Protein AF-A0A4P5SXJ9-F1 (afdb_monomer_lite)

Foldseek 3Di:
DDPPDPPPPPPLLNQLLVQFQFDDPVLSVLSSVQCVLCVVPPPDPLCVSLVDPVSSVVVVVSVVDPRDDPCRNCRSVVVSVVVVVVVPVPPPPDDDPDDDPPDDVPVVVPVPPPPVVVVVVPD

pLDDT: mean 70.34, std 20.08, range [30.3, 91.19]

Radius of gyration: 22.53 Å; chains: 1; bounding box: 38×52×60 Å

Structure (mmCIF, N/CA/C/O backbone):
data_AF-A0A4P5SXJ9-F1
#
_entry.id   AF-A0A4P5SXJ9-F1
#
loop_
_atom_site.group_PDB
_atom_site.id
_atom_site.type_symbol
_atom_site.label_atom_id
_atom_site.label_alt_id
_atom_site.label_comp_id
_atom_site.label_asym_id
_atom_site.label_entity_id
_atom_site.label_seq_id
_atom_site.pdbx_PDB_ins_code
_atom_site.Cartn_x
_atom_site.Cartn_y
_atom_site.Cartn_z
_atom_site.occupancy
_atom_site.B_iso_or_equiv
_atom_site.auth_seq_id
_atom_site.auth_comp_id
_atom_site.auth_asym_id
_atom_site.auth_atom_id
_atom_site.pdbx_PDB_model_num
ATOM 1 N N . MET A 1 1 ? -12.663 -37.602 -1.399 1.00 39.75 1 MET A N 1
ATOM 2 C CA . MET A 1 1 ? -12.510 -37.126 -0.008 1.00 39.75 1 MET A CA 1
ATOM 3 C C . MET A 1 1 ? -11.277 -36.228 0.058 1.00 39.75 1 MET A C 1
ATOM 5 O O . MET A 1 1 ? -10.184 -36.738 0.222 1.00 39.75 1 MET A O 1
ATOM 9 N N . HIS A 1 2 ? -11.435 -34.928 -0.202 1.00 30.30 2 HIS A N 1
ATOM 10 C CA . HIS A 1 2 ? -10.452 -33.868 0.070 1.00 30.30 2 HIS A CA 1
ATOM 11 C C . HIS A 1 2 ? -11.282 -32.647 0.471 1.00 30.30 2 HIS A C 1
ATOM 13 O O . HIS A 1 2 ? -11.779 -31.905 -0.369 1.00 30.30 2 HIS A O 1
ATOM 19 N N . THR A 1 3 ? -11.550 -32.521 1.765 1.00 39.94 3 THR A N 1
ATOM 20 C CA . THR A 1 3 ? -12.229 -31.367 2.352 1.00 39.94 3 THR A CA 1
ATOM 21 C C . THR A 1 3 ? -11.221 -30.227 2.456 1.00 39.94 3 THR A C 1
ATOM 23 O O . THR A 1 3 ? -10.642 -29.993 3.518 1.00 39.94 3 THR A O 1
ATOM 26 N N . GLN A 1 4 ? -10.965 -29.533 1.344 1.00 33.81 4 GLN A N 1
ATOM 27 C CA . GLN A 1 4 ? -10.370 -28.204 1.419 1.00 33.81 4 GLN A CA 1
ATOM 28 C C . GLN A 1 4 ? -11.475 -27.269 1.909 1.00 33.81 4 GLN A C 1
ATOM 30 O O . GLN A 1 4 ? -12.372 -26.894 1.167 1.00 33.81 4 GLN A O 1
ATOM 35 N N . SER A 1 5 ? -11.425 -26.991 3.207 1.00 35.41 5 SER A N 1
ATOM 36 C CA . SER A 1 5 ? -12.196 -25.970 3.900 1.00 35.41 5 SER A CA 1
ATOM 37 C C . SER A 1 5 ? -12.395 -24.725 3.023 1.00 35.41 5 SER A C 1
ATOM 39 O O . SER A 1 5 ? -11.441 -23.988 2.761 1.00 35.41 5 SER A O 1
ATOM 41 N N . GLU A 1 6 ? -13.644 -24.503 2.602 1.00 36.66 6 GLU A N 1
ATOM 42 C CA . GLU A 1 6 ? -14.193 -23.202 2.213 1.00 36.66 6 GLU A CA 1
ATOM 43 C C . GLU A 1 6 ? -13.980 -22.232 3.379 1.00 36.66 6 GLU A C 1
ATOM 45 O O . GLU A 1 6 ? -14.829 -22.047 4.248 1.00 36.66 6 GLU A O 1
ATOM 50 N N . ARG A 1 7 ? -12.787 -21.642 3.454 1.00 41.25 7 ARG A N 1
ATOM 51 C CA . ARG A 1 7 ? -12.576 -20.417 4.215 1.00 41.25 7 ARG A CA 1
ATOM 52 C C . ARG A 1 7 ? -12.828 -19.266 3.267 1.00 41.25 7 ARG A C 1
ATOM 54 O O . ARG A 1 7 ? -11.880 -18.689 2.743 1.00 41.25 7 ARG A O 1
ATOM 61 N N . ASP A 1 8 ? -14.090 -18.875 3.153 1.00 40.12 8 ASP A N 1
ATOM 62 C CA . ASP A 1 8 ? -14.471 -17.500 2.822 1.00 40.12 8 ASP A CA 1
ATOM 63 C C . ASP A 1 8 ? -14.088 -16.559 3.983 1.00 40.12 8 ASP A C 1
ATOM 65 O O . ASP A 1 8 ? -14.885 -15.796 4.523 1.00 40.12 8 ASP A O 1
ATOM 69 N N . HIS A 1 9 ? -12.822 -16.607 4.400 1.00 46.06 9 HIS A N 1
ATOM 70 C CA . HIS A 1 9 ? -12.206 -15.474 5.054 1.00 46.06 9 HIS A CA 1
ATOM 71 C C . HIS A 1 9 ? -11.897 -14.496 3.932 1.00 46.06 9 HIS A C 1
ATOM 73 O O . HIS A 1 9 ? -10.984 -14.737 3.142 1.00 46.06 9 HIS A O 1
ATOM 79 N N . ALA A 1 10 ? -12.632 -13.383 3.874 1.00 57.97 10 ALA A N 1
ATOM 80 C CA . ALA A 1 10 ? -12.107 -12.188 3.228 1.00 57.97 10 ALA A CA 1
ATOM 81 C C . ALA A 1 10 ? -10.649 -12.038 3.694 1.00 57.97 10 ALA A C 1
ATOM 83 O O . ALA A 1 10 ? -10.383 -12.010 4.902 1.00 57.97 10 ALA A O 1
ATOM 84 N N . GLY A 1 11 ? -9.706 -12.093 2.749 1.00 78.38 11 GLY A N 1
ATOM 85 C CA . GLY A 1 11 ? -8.286 -12.158 3.080 1.00 78.38 11 GLY A CA 1
ATOM 86 C C . GLY A 1 11 ? -7.899 -10.939 3.910 1.00 78.38 11 GLY A C 1
ATOM 87 O O . GLY A 1 11 ? -8.567 -9.905 3.865 1.00 78.38 11 GLY A O 1
ATOM 88 N N . TRP A 1 12 ? -6.798 -10.994 4.656 1.00 83.88 12 TRP A N 1
ATOM 89 C CA . TRP A 1 12 ? -6.321 -9.795 5.357 1.00 83.88 12 TRP A CA 1
ATOM 90 C C . TRP A 1 12 ? -6.095 -8.620 4.379 1.00 83.88 12 TRP A C 1
ATOM 92 O O . TRP A 1 12 ? -6.239 -7.464 4.769 1.00 83.88 12 TRP A O 1
ATOM 102 N N . GLN A 1 13 ? -5.836 -8.919 3.098 1.00 86.38 13 GLN A N 1
ATOM 103 C CA . GLN A 1 13 ? -5.758 -7.948 2.008 1.00 86.38 13 GLN A CA 1
ATOM 104 C C . GLN A 1 13 ? -7.099 -7.250 1.734 1.00 86.38 13 GLN A C 1
ATOM 106 O O . GLN A 1 13 ? -7.106 -6.070 1.397 1.00 86.38 13 GLN A O 1
ATOM 111 N N . ASP A 1 14 ? -8.227 -7.951 1.878 1.00 85.94 14 ASP A N 1
ATOM 112 C CA . ASP A 1 14 ? -9.567 -7.372 1.736 1.00 85.94 14 ASP A CA 1
ATOM 113 C C . ASP A 1 14 ? -9.882 -6.418 2.880 1.00 85.94 14 ASP A C 1
ATOM 115 O O . ASP A 1 14 ? -10.377 -5.318 2.646 1.00 85.94 14 ASP A O 1
ATOM 119 N N . ALA A 1 15 ? -9.541 -6.813 4.108 1.00 84.50 15 ALA A N 1
ATOM 120 C CA . ALA A 1 15 ? -9.708 -5.962 5.279 1.00 84.50 15 ALA A CA 1
ATOM 121 C C . ALA A 1 15 ? -8.850 -4.687 5.179 1.00 84.50 15 ALA A C 1
ATOM 123 O O . ALA A 1 15 ? -9.347 -3.588 5.427 1.00 84.50 15 ALA A O 1
ATOM 124 N N . GLU A 1 16 ? -7.586 -4.811 4.757 1.00 86.69 16 GLU A N 1
ATOM 125 C CA . GLU A 1 16 ? -6.691 -3.661 4.571 1.00 86.69 16 GLU A CA 1
ATOM 126 C C . GLU A 1 16 ? -7.129 -2.765 3.403 1.00 86.69 16 GLU A C 1
ATOM 128 O O . GLU A 1 16 ? -7.135 -1.543 3.541 1.00 86.69 16 GLU A O 1
ATOM 133 N N . ALA A 1 17 ? -7.578 -3.341 2.283 1.00 85.94 17 ALA A N 1
ATOM 134 C CA . ALA A 1 17 ? -8.081 -2.568 1.148 1.00 85.94 17 ALA A CA 1
ATOM 135 C C . ALA A 1 17 ? -9.421 -1.866 1.441 1.00 85.94 17 ALA A C 1
ATOM 137 O O . ALA A 1 17 ? -9.662 -0.780 0.913 1.00 85.94 17 ALA A O 1
ATOM 138 N N . ALA A 1 18 ? -10.284 -2.460 2.271 1.00 85.69 18 ALA A N 1
ATOM 139 C CA . ALA A 1 18 ? -11.545 -1.854 2.697 1.00 85.69 18 ALA A CA 1
ATOM 140 C C . ALA A 1 18 ? -11.334 -0.706 3.696 1.00 85.69 18 ALA A C 1
ATOM 142 O O . ALA A 1 18 ? -12.063 0.283 3.653 1.00 85.69 18 ALA A O 1
ATOM 143 N N . ALA A 1 19 ? -10.327 -0.819 4.567 1.00 84.62 19 ALA A N 1
ATOM 144 C CA . ALA A 1 19 ? -9.954 0.221 5.526 1.00 84.62 19 ALA A CA 1
ATOM 145 C C . ALA A 1 19 ? -9.100 1.352 4.910 1.00 84.62 19 ALA A C 1
ATOM 147 O O . ALA A 1 19 ? -8.849 2.372 5.559 1.00 84.62 19 ALA A O 1
ATOM 148 N N . ALA A 1 20 ? -8.641 1.190 3.666 1.00 86.50 20 ALA A N 1
ATOM 149 C CA . ALA A 1 20 ? -7.914 2.221 2.937 1.00 86.50 20 ALA A CA 1
ATOM 150 C C . ALA A 1 20 ? -8.852 3.363 2.507 1.00 86.50 20 ALA A C 1
ATOM 152 O O . ALA A 1 20 ? -9.911 3.141 1.907 1.00 86.50 20 ALA A O 1
ATOM 153 N N . SER A 1 21 ? -8.434 4.603 2.765 1.00 86.12 21 SER A N 1
ATOM 154 C CA . SER A 1 21 ? -9.174 5.807 2.377 1.00 86.12 21 SER A CA 1
ATOM 155 C C . SER A 1 21 ? -8.925 6.128 0.902 1.00 86.12 21 SER A C 1
ATOM 157 O O . SER A 1 21 ? -8.086 6.956 0.548 1.00 86.12 21 SER A O 1
ATOM 159 N N . ILE A 1 22 ? -9.622 5.406 0.019 1.00 86.06 22 ILE A N 1
ATOM 160 C CA . ILE A 1 22 ? -9.499 5.525 -1.438 1.00 86.06 22 ILE A CA 1
ATOM 161 C C . ILE A 1 22 ? -10.885 5.771 -2.055 1.00 86.06 22 ILE A C 1
ATOM 163 O O . ILE A 1 22 ? -11.807 4.990 -1.821 1.00 86.06 22 ILE A O 1
ATOM 167 N N . PRO A 1 23 ? -11.050 6.787 -2.922 1.00 82.50 23 PRO A N 1
ATOM 168 C CA . PRO A 1 23 ? -12.369 7.275 -3.341 1.00 82.50 23 PRO A CA 1
ATOM 169 C C . PRO A 1 23 ? -13.124 6.374 -4.334 1.00 82.50 23 PRO A C 1
ATOM 171 O O . PRO A 1 23 ? -14.248 6.693 -4.714 1.00 82.50 23 PRO A O 1
ATOM 174 N N . ASN A 1 24 ? -12.538 5.276 -4.829 1.00 87.38 24 ASN A N 1
ATOM 175 C CA . ASN A 1 24 ? -13.169 4.450 -5.865 1.00 87.38 24 ASN A CA 1
ATOM 176 C C . ASN A 1 24 ? -12.968 2.944 -5.638 1.00 87.38 24 ASN A C 1
ATOM 178 O O . ASN A 1 24 ? -11.838 2.471 -5.513 1.00 87.38 24 ASN A O 1
ATOM 182 N N . LYS A 1 25 ? -14.058 2.168 -5.738 1.00 87.56 25 LYS A N 1
ATOM 183 C CA . LYS A 1 25 ? -14.063 0.694 -5.642 1.00 87.56 25 LYS A CA 1
ATOM 184 C C . LYS A 1 25 ? -13.106 0.009 -6.626 1.00 87.56 25 LYS A C 1
ATOM 186 O O . LYS A 1 25 ? -12.510 -1.018 -6.312 1.00 87.56 25 LYS A O 1
ATOM 191 N N . ARG A 1 26 ? -12.922 0.566 -7.830 1.00 88.62 26 ARG A N 1
ATOM 192 C CA . ARG A 1 26 ? -11.956 0.046 -8.816 1.00 88.62 26 ARG A CA 1
ATOM 193 C C . ARG A 1 26 ? -10.514 0.194 -8.328 1.00 88.62 26 ARG A C 1
ATOM 195 O O . ARG A 1 26 ? -9.706 -0.694 -8.591 1.00 88.62 26 ARG A O 1
ATOM 202 N N . LEU A 1 27 ? -10.208 1.291 -7.632 1.00 89.25 27 LEU A N 1
ATOM 203 C CA . LEU A 1 27 ? -8.895 1.540 -7.039 1.00 89.25 27 LEU A CA 1
ATOM 204 C C . LEU A 1 27 ? -8.677 0.648 -5.814 1.00 89.25 27 LEU A C 1
ATOM 206 O O . LEU A 1 27 ? -7.627 0.028 -5.725 1.00 89.25 27 LEU A O 1
ATOM 210 N N . GLN A 1 28 ? -9.685 0.471 -4.956 1.00 89.94 28 GLN A N 1
ATOM 211 C CA . GLN A 1 28 ? -9.621 -0.489 -3.843 1.00 89.94 28 GLN A CA 1
ATOM 212 C C . GLN A 1 28 ? -9.366 -1.924 -4.328 1.00 89.94 28 GLN A C 1
ATOM 214 O O . GLN A 1 28 ? -8.484 -2.610 -3.819 1.00 89.94 28 GLN A O 1
ATOM 219 N N . ARG A 1 29 ? -10.056 -2.373 -5.386 1.00 89.94 29 ARG A N 1
ATOM 220 C CA . ARG A 1 29 ? -9.802 -3.697 -5.981 1.00 89.94 29 ARG A CA 1
ATOM 221 C C . ARG A 1 29 ? -8.387 -3.826 -6.544 1.00 89.94 29 ARG A C 1
ATOM 223 O O . ARG A 1 29 ? -7.812 -4.911 -6.508 1.00 89.94 29 ARG A O 1
ATOM 230 N N . ARG A 1 30 ? -7.829 -2.744 -7.094 1.00 90.19 30 ARG A N 1
ATOM 231 C CA . ARG A 1 30 ? -6.437 -2.740 -7.552 1.00 90.19 30 ARG A CA 1
ATOM 232 C C . ARG A 1 30 ? -5.470 -2.793 -6.371 1.00 90.19 30 ARG A C 1
ATOM 234 O O . ARG A 1 30 ? -4.536 -3.580 -6.437 1.00 90.19 30 ARG A O 1
ATOM 241 N N . LEU A 1 31 ? -5.733 -2.046 -5.299 1.00 90.50 31 LEU A N 1
ATOM 242 C CA . LEU A 1 31 ? -4.949 -2.107 -4.067 1.00 90.50 31 LEU A CA 1
ATOM 243 C C . LEU A 1 31 ? -4.917 -3.531 -3.502 1.00 90.50 31 LEU A C 1
ATOM 245 O O . LEU A 1 31 ? -3.835 -4.042 -3.247 1.00 90.50 31 LEU A O 1
ATOM 249 N N . ARG A 1 32 ? -6.068 -4.210 -3.404 1.00 91.19 32 ARG A N 1
ATOM 250 C CA . ARG A 1 32 ? -6.144 -5.617 -2.970 1.00 91.19 32 ARG A CA 1
ATOM 251 C C . ARG A 1 32 ? -5.192 -6.517 -3.769 1.00 91.19 32 ARG A C 1
ATOM 253 O O . ARG A 1 32 ? -4.423 -7.266 -3.179 1.00 91.19 32 ARG A O 1
ATOM 260 N N . ARG A 1 33 ? -5.220 -6.423 -5.105 1.00 89.62 33 ARG A N 1
ATOM 261 C CA . ARG A 1 33 ? -4.342 -7.219 -5.985 1.00 89.62 33 ARG A CA 1
ATOM 262 C C . ARG A 1 33 ? -2.862 -6.894 -5.782 1.00 89.62 33 ARG A C 1
ATOM 264 O O . ARG A 1 33 ? -2.036 -7.795 -5.815 1.00 89.62 33 ARG A O 1
ATOM 271 N N . LEU A 1 34 ? -2.526 -5.624 -5.557 1.00 89.44 34 LEU A N 1
ATOM 272 C CA . LEU A 1 34 ? -1.150 -5.226 -5.257 1.00 89.44 34 LEU A CA 1
ATOM 273 C C . LEU A 1 34 ? -0.694 -5.766 -3.898 1.00 89.44 34 LEU A C 1
ATOM 275 O O . LEU A 1 34 ? 0.418 -6.267 -3.802 1.00 89.44 34 LEU A O 1
ATOM 279 N N . LEU A 1 35 ? -1.546 -5.727 -2.869 1.00 88.94 35 LEU A N 1
ATOM 280 C CA . LEU A 1 35 ? -1.238 -6.308 -1.557 1.00 88.94 35 LEU A CA 1
ATOM 281 C C . LEU A 1 35 ? -0.995 -7.818 -1.655 1.00 88.94 35 LEU A C 1
ATOM 283 O O . LEU A 1 35 ? -0.058 -8.333 -1.051 1.00 88.94 35 LEU A O 1
ATOM 287 N N . GLU A 1 36 ? -1.792 -8.528 -2.451 1.00 88.81 36 GLU A N 1
ATOM 288 C CA . GLU A 1 36 ? -1.593 -9.951 -2.740 1.00 88.81 36 GLU A CA 1
ATOM 289 C C . GLU A 1 36 ? -0.232 -10.213 -3.410 1.00 88.81 36 GLU A C 1
ATOM 291 O O . GLU A 1 36 ? 0.562 -11.005 -2.906 1.00 88.81 36 GLU A O 1
ATOM 296 N N . GLN A 1 37 ? 0.095 -9.476 -4.476 1.00 86.62 37 GLN A N 1
ATOM 297 C CA . GLN A 1 37 ? 1.369 -9.614 -5.191 1.00 86.62 37 GLN A CA 1
ATOM 298 C C . GLN A 1 37 ? 2.580 -9.286 -4.304 1.00 86.62 37 GLN A C 1
ATOM 300 O O . GLN A 1 37 ? 3.528 -10.068 -4.227 1.00 86.62 37 GLN A O 1
ATOM 305 N N . LEU A 1 38 ? 2.538 -8.164 -3.585 1.00 86.38 38 LEU A N 1
ATOM 306 C CA . LEU A 1 38 ? 3.638 -7.709 -2.730 1.00 86.38 38 LEU A CA 1
ATOM 307 C C . LEU A 1 38 ? 3.838 -8.614 -1.508 1.00 86.38 38 LEU A C 1
ATOM 309 O O . LEU A 1 38 ? 4.975 -8.861 -1.112 1.00 86.38 38 LEU A O 1
ATOM 313 N N . SER A 1 39 ? 2.760 -9.156 -0.937 1.00 85.75 39 SER A N 1
ATOM 314 C CA . SER A 1 39 ? 2.865 -10.100 0.183 1.00 85.75 39 SER A CA 1
ATOM 315 C C . SER A 1 39 ? 3.355 -11.485 -0.226 1.00 85.75 39 SER A C 1
ATOM 317 O O . SER A 1 39 ? 3.979 -12.162 0.587 1.00 85.75 39 SER A O 1
ATOM 319 N N . SER A 1 40 ? 3.135 -11.895 -1.479 1.00 83.94 40 SER A N 1
ATOM 320 C CA . SER A 1 40 ? 3.687 -13.147 -2.015 1.00 83.94 40 SER A CA 1
ATOM 321 C C . SER A 1 40 ? 5.203 -13.088 -2.264 1.00 83.94 40 SER A C 1
ATOM 323 O O . SER A 1 40 ? 5.857 -14.125 -2.369 1.00 83.94 40 SER A O 1
ATOM 325 N N . ALA A 1 41 ? 5.773 -11.882 -2.346 1.00 83.62 41 ALA A N 1
ATOM 326 C CA . ALA A 1 41 ? 7.168 -11.646 -2.703 1.00 83.62 41 ALA A CA 1
ATOM 327 C C . ALA A 1 41 ? 7.803 -10.521 -1.856 1.00 83.62 41 ALA A C 1
ATOM 329 O O . ALA A 1 41 ? 8.241 -9.504 -2.407 1.00 83.62 41 ALA A O 1
ATOM 330 N N . PRO A 1 42 ? 7.878 -10.679 -0.521 1.00 85.00 42 PRO A N 1
ATOM 331 C CA . PRO A 1 42 ? 8.412 -9.643 0.355 1.00 85.00 42 PRO A CA 1
ATOM 332 C C . PRO A 1 42 ? 9.875 -9.328 0.016 1.00 85.00 42 PRO A C 1
ATOM 334 O O . PRO A 1 42 ? 10.679 -10.224 -0.240 1.00 85.00 42 PRO A O 1
ATOM 337 N N . GLY A 1 43 ? 10.217 -8.038 -0.006 1.00 83.88 43 GLY A N 1
ATOM 338 C CA . GLY A 1 43 ? 11.572 -7.556 -0.302 1.00 83.88 43 GLY A CA 1
ATOM 339 C C . GLY A 1 43 ? 11.959 -7.567 -1.785 1.00 83.88 43 GLY A C 1
ATOM 340 O O . GLY A 1 43 ? 13.018 -7.047 -2.132 1.00 83.88 43 GLY A O 1
ATOM 341 N N . LYS A 1 44 ? 11.117 -8.104 -2.679 1.00 85.25 44 LYS A N 1
ATOM 342 C CA . LYS A 1 44 ? 11.338 -7.984 -4.123 1.00 85.25 44 LYS A CA 1
ATOM 343 C C . LYS A 1 44 ? 10.890 -6.607 -4.628 1.00 85.25 44 LYS A C 1
ATOM 345 O O . LYS A 1 44 ? 9.918 -6.050 -4.117 1.00 85.25 44 LYS A O 1
ATOM 350 N N . PRO A 1 45 ? 11.550 -6.058 -5.662 1.00 86.69 45 PRO A N 1
ATOM 351 C CA . PRO A 1 45 ? 11.092 -4.826 -6.289 1.00 86.69 45 PRO A CA 1
ATOM 352 C C . PRO A 1 45 ? 9.730 -5.041 -6.968 1.00 86.69 45 PRO A C 1
ATOM 354 O O . PRO A 1 45 ? 9.420 -6.149 -7.413 1.00 86.69 45 PRO A O 1
ATOM 357 N N . VAL A 1 46 ? 8.934 -3.972 -7.100 1.00 86.00 46 VAL A N 1
ATOM 358 C CA . VAL A 1 46 ? 7.567 -4.013 -7.667 1.00 86.00 46 VAL A CA 1
ATOM 359 C C . VAL A 1 46 ? 7.477 -4.806 -8.983 1.00 86.00 46 VAL A C 1
ATOM 361 O O . VAL A 1 46 ? 6.597 -5.661 -9.073 1.00 86.00 46 VAL A O 1
ATOM 364 N N . PRO A 1 47 ? 8.387 -4.645 -9.969 1.00 87.19 47 PRO A N 1
ATOM 365 C CA . PRO A 1 47 ? 8.324 -5.430 -11.203 1.00 87.19 47 PRO A CA 1
ATOM 366 C C . PRO A 1 47 ? 8.457 -6.944 -10.991 1.00 87.19 47 PRO A C 1
ATOM 368 O O . PRO A 1 47 ? 7.786 -7.730 -11.654 1.00 87.19 47 PRO A O 1
ATOM 371 N N . ALA A 1 48 ? 9.293 -7.361 -10.036 1.00 83.06 48 ALA A N 1
ATOM 372 C CA . ALA A 1 48 ? 9.501 -8.770 -9.716 1.00 83.06 48 ALA A CA 1
ATOM 373 C C . ALA A 1 48 ? 8.348 -9.364 -8.889 1.00 83.06 48 ALA A C 1
ATOM 375 O O . ALA A 1 48 ? 8.123 -10.570 -8.948 1.00 83.06 48 ALA A O 1
ATOM 376 N N . ALA A 1 49 ? 7.617 -8.537 -8.136 1.00 86.69 49 ALA A N 1
ATOM 377 C CA . ALA A 1 49 ? 6.413 -8.950 -7.417 1.00 86.69 49 ALA A CA 1
ATOM 378 C C . ALA A 1 49 ? 5.169 -9.005 -8.328 1.00 86.69 49 ALA A C 1
ATOM 380 O O . ALA A 1 49 ? 4.307 -9.859 -8.148 1.00 86.69 49 ALA A O 1
ATOM 381 N N . CYS A 1 50 ? 5.072 -8.118 -9.325 1.00 86.50 50 CYS A N 1
ATOM 382 C CA . CYS A 1 50 ? 3.933 -8.054 -10.246 1.00 86.50 50 CYS A CA 1
ATOM 383 C C . CYS A 1 50 ? 3.948 -9.128 -11.347 1.00 86.50 50 CYS A C 1
ATOM 385 O O . CYS A 1 50 ? 2.910 -9.360 -11.964 1.00 86.50 50 CYS A O 1
ATOM 387 N N . GLY A 1 51 ? 5.091 -9.771 -11.603 1.00 82.06 51 GLY A N 1
ATOM 388 C CA . GLY A 1 51 ? 5.229 -10.933 -12.492 1.00 82.06 51 GLY A CA 1
ATOM 389 C C . GLY A 1 51 ? 5.231 -10.623 -13.993 1.00 82.06 51 GLY A C 1
ATOM 390 O O . GLY A 1 51 ? 5.933 -11.295 -14.744 1.00 82.06 51 GLY A O 1
ATOM 391 N N . ASP A 1 52 ? 4.511 -9.591 -14.439 1.00 88.12 52 ASP A N 1
ATOM 392 C CA . ASP A 1 52 ? 4.492 -9.164 -15.838 1.00 88.12 52 ASP A CA 1
ATOM 393 C C . ASP A 1 52 ? 4.589 -7.633 -16.010 1.00 88.12 52 ASP A C 1
ATOM 395 O O . ASP A 1 52 ? 4.392 -6.833 -15.084 1.00 88.12 52 ASP A O 1
ATOM 399 N N . TRP A 1 53 ? 4.906 -7.202 -17.235 1.00 83.56 53 TRP A N 1
ATOM 400 C CA . TRP A 1 53 ? 5.085 -5.785 -17.563 1.00 83.56 53 TRP A CA 1
ATOM 401 C C . TRP A 1 53 ? 3.777 -4.979 -17.533 1.00 83.56 53 TRP A C 1
ATOM 403 O O . TRP A 1 53 ? 3.787 -3.776 -17.256 1.00 83.56 53 TRP A O 1
ATOM 413 N N . ALA A 1 54 ? 2.635 -5.607 -17.814 1.00 87.75 54 ALA A N 1
ATOM 414 C CA . ALA A 1 54 ? 1.338 -4.938 -17.810 1.00 87.75 54 ALA A CA 1
ATOM 415 C C . ALA A 1 54 ? 0.879 -4.617 -16.377 1.00 87.75 54 ALA A C 1
ATOM 417 O O . ALA A 1 54 ? 0.456 -3.491 -16.105 1.00 87.75 54 ALA A O 1
ATOM 418 N N . ALA A 1 55 ? 1.028 -5.566 -15.456 1.00 84.31 55 ALA A N 1
ATOM 419 C CA . ALA A 1 55 ? 0.788 -5.457 -14.027 1.00 84.31 55 ALA A CA 1
ATOM 420 C C . ALA A 1 55 ? 1.752 -4.458 -13.386 1.00 84.31 55 ALA A C 1
ATOM 422 O O . ALA A 1 55 ? 1.309 -3.576 -12.653 1.00 84.31 55 ALA A O 1
ATOM 423 N N . THR A 1 56 ? 3.033 -4.503 -13.758 1.00 87.81 56 THR A N 1
ATOM 424 C CA . THR A 1 56 ? 4.034 -3.519 -13.319 1.00 87.81 56 THR A CA 1
ATOM 425 C C . THR A 1 56 ? 3.630 -2.095 -13.717 1.00 87.81 56 THR A C 1
ATOM 427 O O . THR A 1 56 ? 3.569 -1.196 -12.878 1.00 87.81 56 THR A O 1
ATOM 430 N N . LYS A 1 57 ? 3.251 -1.874 -14.985 1.00 89.50 57 LYS A N 1
ATOM 431 C CA . LYS A 1 57 ? 2.739 -0.569 -15.438 1.00 89.50 57 LYS A CA 1
ATOM 432 C C . LYS A 1 57 ? 1.442 -0.173 -14.733 1.00 89.50 57 LYS A C 1
ATOM 434 O O . LYS A 1 57 ? 1.229 1.006 -14.461 1.00 89.50 57 LYS A O 1
ATOM 439 N N . ALA A 1 58 ? 0.562 -1.126 -14.441 1.00 87.56 58 ALA A N 1
ATOM 440 C CA . ALA A 1 58 ? -0.674 -0.861 -13.713 1.00 87.56 58 ALA A CA 1
ATOM 441 C C . ALA A 1 58 ? -0.426 -0.470 -12.248 1.00 87.56 58 ALA A C 1
ATOM 443 O O . ALA A 1 58 ? -1.185 0.352 -11.730 1.00 87.56 58 ALA A O 1
ATOM 444 N N . ALA A 1 59 ? 0.614 -1.025 -11.616 1.00 89.25 59 ALA A N 1
ATOM 445 C CA . ALA A 1 59 ? 1.074 -0.662 -10.281 1.00 89.25 59 ALA A CA 1
ATOM 446 C C . ALA A 1 59 ? 1.619 0.769 -10.268 1.00 89.25 59 ALA A C 1
ATOM 448 O O . ALA A 1 59 ? 1.139 1.597 -9.501 1.00 89.25 59 ALA A O 1
ATOM 449 N N . TYR A 1 60 ? 2.517 1.112 -11.195 1.00 91.12 60 TYR A N 1
ATOM 450 C CA . TYR A 1 60 ? 3.027 2.482 -11.290 1.00 91.12 60 TYR A CA 1
ATOM 451 C C . TYR A 1 60 ? 1.920 3.497 -11.581 1.00 91.12 60 TYR A C 1
ATOM 453 O O . TYR A 1 60 ? 1.807 4.485 -10.871 1.00 91.12 60 TYR A O 1
ATOM 461 N N . ARG A 1 61 ? 1.010 3.211 -12.522 1.00 89.81 61 ARG A N 1
ATOM 462 C CA . ARG A 1 61 ? -0.169 4.063 -12.782 1.00 89.81 61 ARG A CA 1
ATOM 463 C C . ARG A 1 61 ? -1.134 4.163 -11.601 1.00 89.81 61 ARG A C 1
ATOM 465 O O . ARG A 1 61 ? -1.982 5.050 -11.579 1.00 89.81 61 ARG A O 1
ATOM 472 N N . PHE A 1 62 ? -1.108 3.195 -10.690 1.00 89.62 62 PHE A N 1
ATOM 473 C CA . PHE A 1 62 ? -1.901 3.255 -9.471 1.00 89.62 62 PHE A CA 1
ATOM 474 C C . PHE A 1 62 ? -1.267 4.213 -8.464 1.00 89.62 62 PHE A C 1
ATOM 476 O O . PHE A 1 62 ? -1.988 5.044 -7.924 1.00 89.62 62 PHE A O 1
ATOM 483 N N . PHE A 1 63 ? 0.051 4.134 -8.269 1.00 87.81 63 PHE A N 1
ATOM 484 C CA . PHE A 1 63 ? 0.787 5.035 -7.379 1.00 87.81 63 PHE A CA 1
ATOM 485 C C . PHE A 1 63 ? 0.901 6.467 -7.922 1.00 87.81 63 PHE A C 1
ATOM 487 O O . PHE A 1 63 ? 0.886 7.406 -7.142 1.00 87.81 63 PHE A O 1
ATOM 494 N N . ASP A 1 64 ? 0.932 6.642 -9.243 1.00 90.25 64 ASP A N 1
ATOM 495 C CA . ASP A 1 6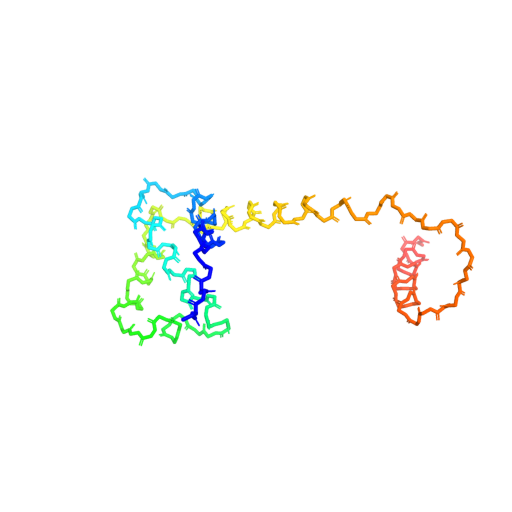4 ? 0.944 7.948 -9.924 1.00 90.25 64 ASP A CA 1
ATOM 496 C C . ASP A 1 64 ? -0.453 8.605 -10.000 1.00 90.25 64 ASP A C 1
ATOM 498 O O . ASP A 1 64 ? -0.640 9.688 -10.550 1.00 90.25 64 ASP A O 1
ATOM 502 N N . ASN A 1 65 ? -1.492 7.945 -9.478 1.00 88.75 65 ASN A N 1
ATOM 503 C CA . ASN A 1 65 ? -2.842 8.492 -9.519 1.00 88.75 65 ASN A CA 1
ATOM 504 C C . ASN A 1 65 ? -3.018 9.560 -8.424 1.00 88.75 65 ASN A C 1
ATOM 506 O O . ASN A 1 65 ? -2.961 9.207 -7.249 1.00 88.75 65 ASN A O 1
ATOM 510 N N . PRO A 1 66 ? -3.382 10.816 -8.749 1.00 87.12 66 PRO A N 1
ATOM 511 C CA . PRO A 1 66 ? -3.525 11.884 -7.749 1.00 87.12 66 PRO A CA 1
ATOM 512 C C . PRO A 1 66 ? -4.631 11.618 -6.715 1.00 87.12 66 PRO A C 1
ATOM 514 O O . PRO A 1 66 ? -4.685 12.255 -5.669 1.00 87.12 66 PRO A O 1
ATOM 517 N N . ARG A 1 67 ? -5.539 10.677 -6.998 1.00 85.25 67 ARG A N 1
ATOM 518 C CA . ARG A 1 67 ? -6.603 10.245 -6.078 1.00 85.25 67 ARG A CA 1
ATOM 519 C C . ARG A 1 67 ? -6.147 9.166 -5.095 1.00 85.25 67 ARG A C 1
ATOM 521 O O . ARG A 1 67 ? -6.925 8.782 -4.225 1.00 85.25 67 ARG A O 1
ATOM 528 N N . VAL A 1 68 ? -4.945 8.627 -5.278 1.00 86.31 68 VAL A N 1
ATOM 529 C CA . VAL A 1 68 ? -4.318 7.629 -4.415 1.00 86.31 68 VAL A CA 1
ATOM 530 C C . VAL A 1 68 ? -3.204 8.343 -3.666 1.00 86.31 68 VAL A C 1
ATOM 532 O O . VAL A 1 68 ? -2.142 8.607 -4.212 1.00 86.31 68 VAL A O 1
ATOM 535 N N . THR A 1 69 ? -3.462 8.687 -2.411 1.00 86.94 69 THR A N 1
ATOM 536 C CA . THR A 1 69 ? -2.446 9.286 -1.546 1.00 86.94 69 THR A CA 1
ATOM 537 C C . THR A 1 69 ? -1.761 8.199 -0.732 1.00 86.94 69 THR A C 1
ATOM 539 O O . THR A 1 69 ? -2.387 7.202 -0.365 1.00 86.94 69 THR A O 1
ATOM 542 N N . GLU A 1 70 ? -0.485 8.400 -0.405 1.00 84.69 70 GLU A N 1
ATOM 543 C CA . GLU A 1 70 ? 0.258 7.498 0.483 1.00 84.69 70 GLU A CA 1
ATOM 544 C C . GLU A 1 70 ? -0.490 7.293 1.806 1.00 84.69 70 GLU A C 1
ATOM 546 O O . GLU A 1 70 ? -0.737 6.160 2.216 1.00 84.69 70 GLU A O 1
ATOM 551 N N . HIS A 1 71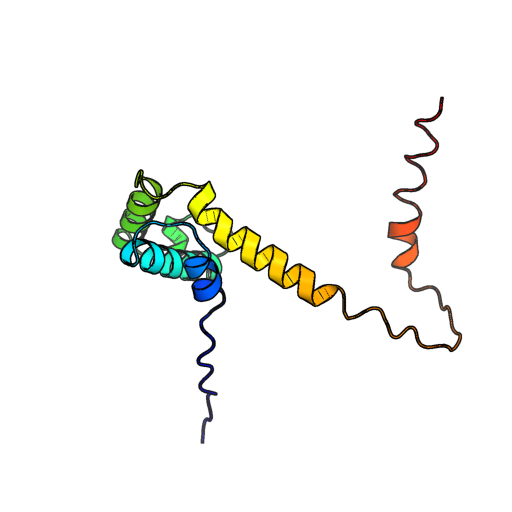 ? -0.957 8.387 2.414 1.00 84.25 71 HIS A N 1
ATOM 552 C CA . HIS A 1 71 ? -1.750 8.337 3.639 1.00 84.25 71 HIS A CA 1
ATOM 553 C C . HIS A 1 71 ? -3.040 7.518 3.471 1.00 84.25 71 HIS A C 1
ATOM 555 O O . HIS A 1 71 ? -3.392 6.740 4.353 1.00 84.25 71 HIS A O 1
ATOM 561 N N . GLY A 1 72 ? -3.742 7.651 2.340 1.00 84.38 72 GLY A N 1
ATOM 562 C CA . GLY A 1 72 ? -4.964 6.890 2.068 1.00 84.38 72 GLY A CA 1
ATOM 563 C C . GLY A 1 72 ? -4.720 5.395 1.858 1.00 84.38 72 GLY A C 1
ATOM 564 O O . GLY A 1 72 ? -5.551 4.576 2.245 1.00 84.38 72 GLY A O 1
ATOM 565 N N . VAL A 1 73 ? -3.570 5.023 1.292 1.00 84.81 73 VAL A N 1
ATOM 566 C CA . VAL A 1 73 ? -3.154 3.620 1.153 1.00 84.81 73 VAL A CA 1
ATOM 567 C C . VAL A 1 73 ? -2.726 3.042 2.506 1.00 84.81 73 VAL A C 1
ATOM 569 O O . VAL A 1 73 ? -3.179 1.961 2.882 1.00 84.81 73 VAL A O 1
ATOM 572 N N . LEU A 1 74 ? -1.892 3.763 3.263 1.00 85.25 74 LEU A N 1
ATOM 573 C CA . LEU A 1 74 ? -1.350 3.297 4.544 1.00 85.25 74 LEU A CA 1
ATOM 574 C C . LEU A 1 74 ? -2.371 3.321 5.687 1.00 85.25 74 LEU A C 1
ATOM 576 O O . LEU A 1 74 ? -2.223 2.554 6.638 1.00 85.25 74 LEU A O 1
ATOM 580 N N . SER A 1 75 ? -3.433 4.132 5.605 1.00 85.00 75 SER A N 1
ATOM 581 C CA . SER A 1 75 ? -4.471 4.185 6.645 1.00 85.00 75 SER A CA 1
ATOM 582 C C . SER A 1 75 ? -5.083 2.810 6.923 1.00 85.00 75 SER A C 1
ATOM 584 O O . SER A 1 75 ? -5.297 2.453 8.082 1.00 85.00 75 SER A O 1
ATOM 586 N N . GLY A 1 76 ? -5.311 2.014 5.872 1.00 82.44 76 GLY A N 1
ATOM 587 C CA . GLY A 1 76 ? -5.846 0.660 6.001 1.00 82.44 76 GLY A CA 1
ATOM 588 C C . GLY A 1 76 ? -4.875 -0.284 6.708 1.00 82.44 76 GLY A C 1
ATOM 589 O O . GLY A 1 76 ? -5.267 -1.034 7.603 1.00 82.44 76 GLY A O 1
ATOM 590 N N . HIS A 1 77 ? -3.587 -0.175 6.382 1.00 83.50 77 HIS A N 1
ATOM 591 C CA . HIS A 1 77 ? -2.527 -0.947 7.023 1.00 83.50 77 HIS A CA 1
ATOM 592 C C . HIS A 1 77 ? -2.376 -0.602 8.514 1.00 83.50 77 HIS A C 1
ATOM 594 O O . HIS A 1 77 ? -2.282 -1.496 9.363 1.00 83.50 77 HIS A O 1
ATOM 600 N N . PHE A 1 78 ? -2.410 0.687 8.865 1.00 83.94 78 PHE A N 1
ATOM 601 C CA . PHE A 1 78 ? -2.349 1.132 10.257 1.00 83.94 78 PHE A CA 1
ATOM 602 C C . PHE A 1 78 ? -3.578 0.698 11.058 1.00 83.94 78 PHE A C 1
ATOM 604 O O . PHE A 1 78 ? -3.429 0.207 12.178 1.00 83.94 78 PHE A O 1
ATOM 611 N N . ALA A 1 79 ? -4.779 0.794 10.481 1.00 82.56 79 ALA A N 1
ATOM 612 C CA . ALA A 1 79 ? -6.009 0.327 11.120 1.00 82.56 79 ALA A CA 1
ATOM 613 C C . ALA A 1 79 ? -5.976 -1.187 11.399 1.00 82.56 79 ALA A C 1
ATOM 615 O O . ALA A 1 79 ? -6.322 -1.636 12.500 1.00 82.56 79 ALA A O 1
ATOM 616 N N . ALA A 1 80 ? -5.502 -1.982 10.436 1.00 81.75 80 ALA A N 1
ATOM 617 C CA . ALA A 1 80 ? -5.341 -3.422 10.608 1.00 81.75 80 ALA A CA 1
ATOM 618 C C . ALA A 1 80 ? -4.276 -3.754 11.663 1.00 81.75 80 ALA A C 1
ATOM 620 O O . ALA A 1 80 ? -4.491 -4.608 12.525 1.00 81.75 80 ALA A O 1
ATOM 621 N N . THR A 1 81 ? -3.153 -3.037 11.655 1.00 80.62 81 THR A N 1
ATOM 622 C CA . THR A 1 81 ? -2.089 -3.187 12.653 1.00 80.62 81 THR A CA 1
ATOM 623 C C . THR A 1 81 ? -2.600 -2.874 14.060 1.00 80.62 81 THR A C 1
ATOM 625 O O . THR A 1 81 ? -2.479 -3.716 14.951 1.00 80.62 81 THR A O 1
ATOM 628 N N . ALA A 1 82 ? -3.273 -1.739 14.259 1.00 81.62 82 ALA A N 1
ATOM 629 C CA . ALA A 1 82 ? -3.880 -1.374 15.538 1.00 81.62 82 ALA A CA 1
ATOM 630 C C . ALA A 1 82 ? -4.890 -2.427 16.029 1.00 81.62 82 ALA A C 1
ATOM 632 O O . ALA A 1 82 ? -4.896 -2.782 17.209 1.00 81.62 82 ALA A O 1
ATOM 633 N N . SER A 1 83 ? -5.701 -2.985 15.126 1.00 79.94 83 SER A N 1
ATOM 634 C CA . SER A 1 83 ? -6.665 -4.046 15.453 1.00 79.94 83 SER A CA 1
ATOM 635 C C . SER A 1 83 ? -5.975 -5.332 15.930 1.00 79.94 83 SER A C 1
ATOM 637 O O . SER A 1 83 ? -6.374 -5.906 16.945 1.00 79.94 83 SER A O 1
ATOM 639 N N . ARG A 1 84 ? -4.877 -5.744 15.277 1.00 80.69 84 ARG A N 1
ATOM 640 C CA . ARG A 1 84 ? -4.055 -6.898 15.698 1.00 80.69 84 ARG A CA 1
ATOM 641 C C . ARG A 1 84 ? -3.405 -6.686 17.071 1.00 80.69 84 ARG A C 1
ATOM 643 O O . ARG A 1 84 ? -3.214 -7.644 17.818 1.00 80.69 84 ARG A O 1
ATOM 650 N N . PHE A 1 85 ? -3.046 -5.450 17.421 1.00 74.50 85 PHE A N 1
ATOM 651 C CA . PHE A 1 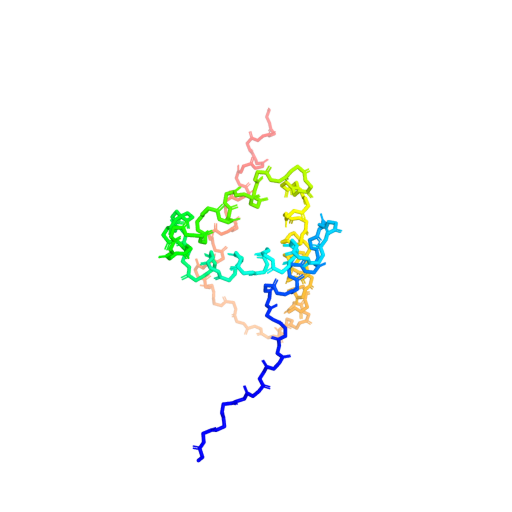85 ? -2.501 -5.129 18.746 1.00 74.50 85 PHE A CA 1
ATOM 652 C C . PHE A 1 85 ? -3.569 -5.119 19.844 1.00 74.50 85 PHE A C 1
ATOM 654 O O . PHE A 1 85 ? -3.303 -5.637 20.928 1.00 74.50 85 PHE A O 1
ATOM 661 N N . LYS A 1 86 ? -4.787 -4.639 19.561 1.00 72.69 86 LYS A N 1
ATOM 662 C CA . LYS A 1 86 ? -5.908 -4.695 20.517 1.00 72.69 86 LYS A CA 1
ATOM 663 C C . LYS A 1 86 ? -6.248 -6.131 20.939 1.00 72.69 86 LYS A C 1
ATOM 665 O O . LYS A 1 86 ? -6.503 -6.365 22.114 1.00 72.69 86 LYS A O 1
ATOM 670 N N . GLY A 1 87 ? -6.153 -7.102 20.027 1.00 57.75 87 GLY A N 1
ATOM 671 C CA . GLY A 1 87 ? -6.382 -8.523 20.334 1.00 57.75 87 GLY A CA 1
ATOM 672 C C . GLY A 1 87 ? -5.298 -9.202 21.187 1.00 57.75 87 GLY A C 1
ATOM 673 O O . GLY A 1 87 ? -5.540 -10.274 21.729 1.00 57.75 87 GLY A O 1
ATOM 674 N N . ARG A 1 88 ? -4.108 -8.598 21.346 1.00 51.16 88 ARG A N 1
ATOM 675 C CA . ARG A 1 88 ? -2.978 -9.190 22.097 1.00 51.16 88 ARG A CA 1
ATOM 676 C C . ARG A 1 88 ? -2.900 -8.786 23.569 1.00 51.16 88 ARG A C 1
ATOM 678 O O . ARG A 1 88 ? -2.089 -9.347 24.297 1.00 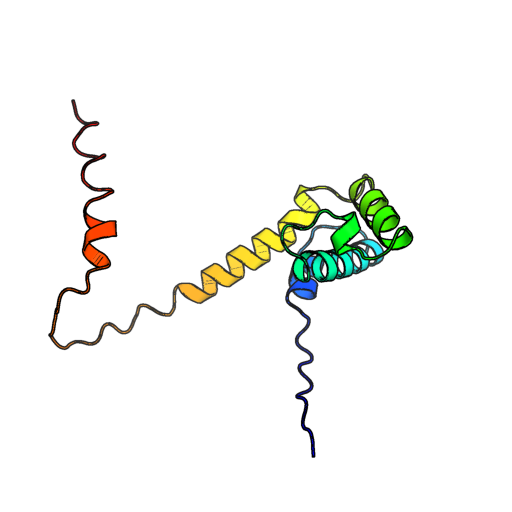51.16 88 ARG A O 1
ATOM 685 N N . HIS A 1 89 ? -3.739 -7.858 24.031 1.00 46.47 89 HIS A N 1
ATOM 686 C CA . HIS A 1 89 ? -3.751 -7.435 25.438 1.00 46.47 89 HIS A CA 1
ATOM 687 C C . HIS A 1 89 ? -4.625 -8.322 26.348 1.00 46.47 89 HIS A C 1
ATOM 689 O O . HIS A 1 89 ? -4.702 -8.085 27.550 1.00 46.47 89 HIS A O 1
ATOM 695 N N . GLN A 1 90 ? -5.247 -9.373 25.799 1.00 44.53 90 GLN A N 1
ATOM 696 C CA . GLN A 1 90 ? -6.099 -10.314 26.537 1.00 44.53 90 GLN A CA 1
ATOM 697 C C . GLN A 1 90 ? -5.445 -11.694 26.742 1.00 44.53 90 GLN A C 1
ATOM 699 O O . GLN A 1 90 ? -6.130 -12.704 26.788 1.00 44.53 90 GLN A O 1
ATOM 704 N N . ILE A 1 91 ? -4.113 -11.758 26.857 1.00 48.62 91 ILE A N 1
ATOM 705 C CA . ILE A 1 91 ? -3.392 -13.004 27.208 1.00 48.62 91 ILE A CA 1
ATOM 706 C C . ILE A 1 91 ? -2.718 -12.901 28.599 1.00 48.62 91 ILE A C 1
ATOM 708 O O . ILE A 1 91 ? -2.129 -13.851 29.088 1.00 48.62 91 ILE A O 1
ATOM 712 N N . SER A 1 92 ? -2.858 -11.781 29.318 1.00 44.03 92 SER A N 1
ATOM 713 C CA . SER A 1 92 ? -2.197 -11.561 30.620 1.00 44.03 92 SER A CA 1
ATOM 714 C C . SER A 1 92 ? -3.189 -11.294 31.764 1.00 44.03 92 SER A C 1
ATOM 716 O O . SER A 1 92 ? -3.075 -10.288 32.467 1.00 44.03 92 SER A O 1
ATOM 718 N N . LYS A 1 93 ? -4.177 -12.173 31.974 1.00 43.56 93 LYS A N 1
ATOM 719 C CA . LYS A 1 93 ? -4.963 -12.186 33.229 1.00 43.56 93 LYS A CA 1
ATOM 720 C C . LYS A 1 93 ? -5.009 -13.530 33.957 1.00 43.56 93 LYS A C 1
ATOM 722 O O . LYS A 1 93 ? -5.704 -13.639 34.957 1.00 43.56 93 LYS A O 1
ATOM 727 N N . GLU A 1 94 ? -4.210 -14.504 33.541 1.00 45.25 94 GLU A N 1
ATOM 728 C CA . GLU A 1 94 ? -4.018 -15.745 34.292 1.00 45.25 94 GLU A CA 1
ATOM 729 C C . GLU A 1 94 ? -2.529 -15.907 34.585 1.00 45.25 94 GLU A C 1
ATOM 731 O O . GLU A 1 94 ? -1.777 -16.524 33.838 1.00 45.25 94 GLU A O 1
ATOM 736 N N . ALA A 1 95 ? -2.081 -15.273 35.669 1.00 43.47 95 ALA A N 1
ATOM 737 C CA . ALA A 1 95 ? -0.820 -15.637 36.295 1.00 43.47 95 ALA A CA 1
ATOM 738 C C . ALA A 1 95 ? -1.086 -16.896 37.142 1.00 43.47 95 ALA A C 1
ATOM 740 O O . ALA A 1 95 ? -1.877 -16.803 38.087 1.00 43.47 95 ALA A O 1
ATOM 741 N N . PRO A 1 96 ? -0.486 -18.065 36.842 1.00 44.84 96 PRO A N 1
ATOM 742 C CA . PRO A 1 96 ? -0.653 -19.230 37.696 1.00 44.84 96 PRO A CA 1
ATOM 743 C C . PRO A 1 96 ? 0.016 -18.968 39.047 1.00 44.84 96 PRO A C 1
ATOM 745 O O . PRO A 1 96 ? 1.218 -18.717 39.155 1.00 44.84 96 PRO A O 1
ATOM 748 N N . ALA A 1 97 ? -0.802 -19.012 40.092 1.00 51.41 97 ALA A N 1
ATOM 749 C CA . ALA A 1 97 ? -0.394 -18.921 41.480 1.00 51.41 97 ALA A CA 1
ATOM 750 C C . ALA A 1 97 ? 0.258 -20.237 41.949 1.00 51.41 97 ALA A C 1
ATOM 752 O O . ALA A 1 97 ? -0.297 -20.921 42.798 1.00 51.41 97 ALA A O 1
ATOM 753 N N . ASN A 1 98 ? 1.428 -20.615 41.425 1.00 43.22 98 ASN A N 1
ATOM 754 C CA . ASN A 1 98 ? 2.338 -21.561 42.088 1.00 43.22 98 ASN A CA 1
ATOM 755 C C . ASN A 1 98 ? 3.772 -21.528 41.513 1.00 43.22 98 ASN A C 1
ATOM 757 O O . ASN A 1 98 ? 4.069 -21.958 40.411 1.00 43.22 98 ASN A O 1
ATOM 761 N N . LYS A 1 99 ? 4.658 -20.974 42.342 1.00 47.72 99 LYS A N 1
ATOM 762 C CA . LYS A 1 99 ? 6.090 -21.250 42.547 1.00 47.72 99 LYS A CA 1
ATOM 763 C C . LYS A 1 99 ? 6.774 -22.251 41.592 1.00 47.72 99 LYS A C 1
ATOM 765 O O . LYS A 1 99 ? 6.623 -23.448 41.772 1.00 47.72 99 LYS A O 1
ATOM 770 N N . GLU A 1 100 ? 7.653 -21.728 40.733 1.00 38.09 100 GLU A N 1
ATOM 771 C CA . GLU A 1 100 ? 9.055 -22.162 40.555 1.00 38.09 100 GLU A CA 1
ATOM 772 C C . GLU A 1 100 ? 9.752 -21.203 39.572 1.00 38.09 100 GLU A C 1
ATOM 774 O O . GLU A 1 100 ? 9.695 -21.345 38.352 1.00 38.09 100 GLU A O 1
ATOM 779 N N . TRP A 1 101 ? 10.397 -20.159 40.102 1.00 40.78 101 TRP A N 1
ATOM 780 C CA . TRP A 1 101 ? 11.194 -19.226 39.301 1.00 40.78 101 TRP A CA 1
ATOM 781 C C . TRP A 1 101 ? 12.555 -19.848 38.973 1.00 40.78 101 TRP A C 1
ATOM 783 O O . TRP A 1 101 ? 13.586 -19.408 39.476 1.00 40.78 101 TRP A O 1
ATOM 793 N N . HIS A 1 102 ? 12.576 -20.862 38.110 1.00 42.38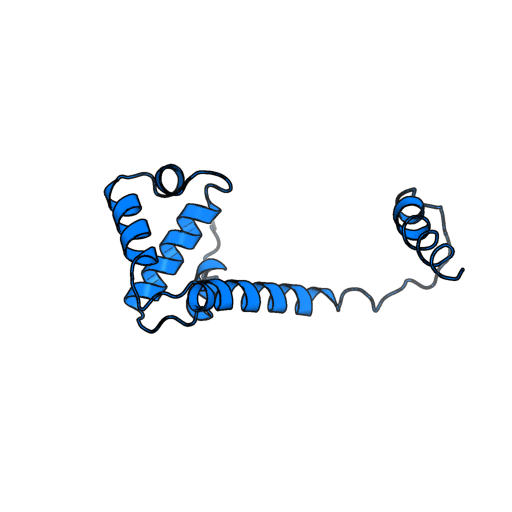 102 HIS A N 1
ATOM 794 C CA . HIS A 1 102 ? 13.807 -21.238 37.424 1.00 42.38 102 HIS A CA 1
ATOM 795 C C . HIS A 1 102 ? 14.034 -20.277 36.256 1.00 42.38 102 HIS A C 1
ATOM 797 O O . HIS A 1 102 ? 13.506 -20.410 35.154 1.00 42.38 102 HIS A O 1
ATOM 803 N N . THR A 1 103 ? 14.812 -19.250 36.585 1.00 51.59 103 THR A N 1
ATOM 804 C CA . THR A 1 103 ? 15.506 -18.262 35.760 1.00 51.59 103 THR A CA 1
ATOM 805 C C . THR A 1 103 ? 15.747 -18.711 34.313 1.00 51.59 103 THR A C 1
ATOM 807 O O . THR A 1 103 ? 16.815 -19.204 33.955 1.00 51.59 103 THR A O 1
ATOM 810 N N . SER A 1 104 ? 14.764 -18.490 33.440 1.00 36.12 104 SER A N 1
ATOM 811 C CA . SER A 1 104 ? 14.961 -18.616 31.997 1.00 36.12 104 SER A CA 1
ATOM 812 C C . SER A 1 104 ? 15.733 -17.395 31.491 1.00 36.12 104 SER A C 1
ATOM 814 O O . SER A 1 104 ? 15.281 -16.256 31.624 1.00 36.12 104 SER A O 1
ATOM 816 N N . ARG A 1 105 ? 16.912 -17.654 30.908 1.00 45.38 105 ARG A N 1
ATOM 817 C CA . ARG A 1 105 ? 17.974 -16.733 30.427 1.00 45.38 105 ARG A CA 1
ATOM 818 C C . ARG A 1 105 ? 17.540 -15.562 29.524 1.00 45.38 105 ARG A C 1
ATOM 820 O O . ARG A 1 105 ? 18.377 -14.753 29.147 1.00 45.38 105 ARG A O 1
ATOM 827 N N . ILE A 1 106 ? 16.256 -15.431 29.205 1.00 47.69 106 ILE A N 1
ATOM 828 C CA . ILE A 1 106 ? 15.695 -14.369 28.361 1.00 47.69 106 ILE A CA 1
ATOM 829 C C . ILE A 1 106 ? 15.360 -13.108 29.188 1.00 47.69 106 ILE A C 1
ATOM 831 O O . ILE A 1 106 ? 15.546 -11.993 28.706 1.00 47.69 106 ILE A O 1
ATOM 835 N N . TYR A 1 107 ? 14.971 -13.244 30.465 1.00 43.09 107 TYR A N 1
ATOM 836 C CA . TYR A 1 107 ? 14.590 -12.094 31.311 1.00 43.09 107 TYR A CA 1
ATOM 83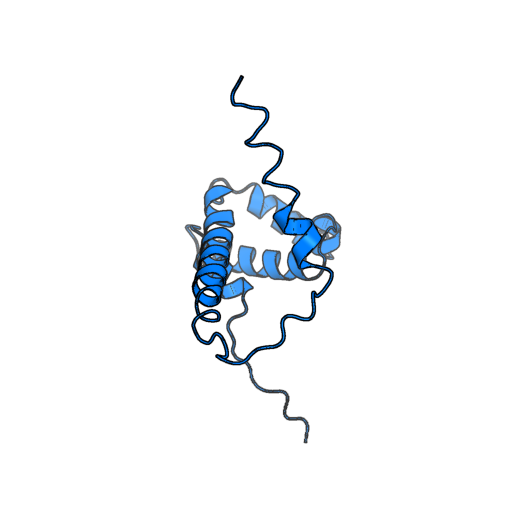7 C C . TYR A 1 107 ? 15.770 -11.217 31.775 1.00 43.09 107 TYR A C 1
ATOM 839 O O . TYR A 1 107 ? 15.565 -10.061 32.147 1.00 43.09 107 TYR A O 1
ATOM 847 N N . ALA A 1 108 ? 17.006 -11.724 31.715 1.00 45.69 108 ALA A N 1
ATOM 848 C CA . ALA A 1 108 ? 18.208 -10.951 32.043 1.00 45.69 108 ALA A CA 1
ATOM 849 C C . ALA A 1 108 ? 18.576 -9.927 30.952 1.00 45.69 108 ALA A C 1
ATOM 851 O O . ALA A 1 108 ? 19.116 -8.870 31.266 1.00 45.69 108 ALA A O 1
ATOM 852 N N . ILE A 1 109 ? 18.237 -10.198 29.686 1.00 49.78 109 ILE A N 1
ATOM 853 C CA . ILE A 1 109 ? 18.628 -9.340 28.556 1.00 49.78 109 ILE A CA 1
ATOM 854 C C . ILE A 1 109 ? 17.757 -8.075 28.489 1.00 49.78 109 ILE A C 1
ATOM 856 O O . ILE A 1 109 ? 18.251 -7.005 28.149 1.00 49.78 109 ILE A O 1
ATOM 860 N N . ILE A 1 110 ? 16.484 -8.155 28.889 1.00 47.66 110 ILE A N 1
ATOM 861 C CA . ILE A 1 110 ? 15.565 -7.005 28.830 1.00 47.66 110 ILE A CA 1
ATOM 862 C C . ILE A 1 110 ? 15.619 -6.154 30.113 1.00 47.66 110 ILE A C 1
ATOM 864 O O . ILE A 1 110 ? 15.435 -4.943 30.051 1.00 47.66 110 ILE A O 1
ATOM 868 N N . ARG A 1 111 ? 15.922 -6.734 31.286 1.00 49.88 111 ARG A N 1
ATOM 869 C CA . ARG A 1 111 ? 15.873 -5.993 32.565 1.00 49.88 111 ARG A CA 1
ATOM 870 C C . ARG A 1 111 ? 17.110 -5.125 32.855 1.00 49.88 111 ARG A C 1
ATOM 872 O O . ARG A 1 111 ? 16.981 -4.163 33.603 1.00 49.88 111 ARG A O 1
ATOM 879 N N . TYR A 1 112 ? 18.271 -5.398 32.254 1.00 48.56 112 TYR A N 1
ATOM 880 C CA . TYR A 1 112 ? 19.482 -4.584 32.472 1.00 48.56 112 TYR A CA 1
ATOM 881 C C . TYR A 1 112 ? 19.741 -3.514 31.397 1.00 48.56 112 TYR A C 1
ATOM 883 O O . TYR A 1 112 ? 20.485 -2.574 31.663 1.00 48.56 112 TYR A O 1
ATOM 891 N N . GLY A 1 113 ? 19.108 -3.600 30.220 1.00 47.50 113 GLY A N 1
ATOM 892 C CA . GLY A 1 113 ? 19.350 -2.665 29.111 1.00 47.50 113 GLY A CA 1
ATOM 893 C C . GLY A 1 113 ? 18.718 -1.279 29.280 1.00 47.50 113 GLY A C 1
ATOM 894 O O . GLY A 1 113 ? 19.272 -0.303 28.806 1.00 47.50 113 GLY A O 1
ATOM 895 N N . THR A 1 114 ? 17.589 -1.163 29.985 1.00 48.50 114 THR A N 1
ATOM 896 C CA . THR A 1 114 ? 16.851 0.116 30.113 1.00 48.50 114 THR A CA 1
ATOM 897 C C . THR A 1 114 ? 17.016 0.779 31.487 1.00 48.50 114 THR A C 1
ATOM 899 O O . THR A 1 114 ? 16.563 1.899 31.694 1.00 48.50 114 THR A O 1
ATOM 902 N N . PHE A 1 115 ? 17.675 0.112 32.443 1.00 45.44 115 PHE A N 1
ATOM 903 C CA . PHE A 1 115 ? 17.870 0.639 33.803 1.00 45.44 115 PHE A CA 1
ATOM 904 C C . PHE A 1 115 ? 19.202 1.397 33.980 1.00 45.44 115 PHE A C 1
ATOM 906 O O . PHE A 1 115 ? 19.311 2.230 34.874 1.00 45.44 115 PHE A O 1
ATOM 913 N N . MET A 1 116 ? 20.199 1.174 33.112 1.00 46.53 116 MET A N 1
ATOM 914 C CA . MET A 1 116 ? 21.482 1.901 33.153 1.00 46.53 116 MET A CA 1
ATOM 915 C C . MET A 1 116 ? 21.476 3.237 32.385 1.00 46.53 116 MET A C 1
ATOM 917 O O . MET A 1 116 ? 22.269 4.114 32.720 1.00 46.53 116 MET A O 1
ATOM 921 N N . ASP A 1 117 ? 20.553 3.451 31.439 1.00 47.44 117 ASP A N 1
ATOM 922 C CA . ASP A 1 117 ? 20.446 4.729 30.706 1.00 47.44 117 ASP A CA 1
ATOM 923 C C . ASP A 1 117 ? 19.697 5.825 31.489 1.00 47.44 117 ASP A C 1
ATOM 925 O O . ASP A 1 117 ? 19.911 7.014 31.261 1.00 47.44 117 ASP A O 1
ATOM 929 N N . ILE A 1 118 ? 18.885 5.458 32.486 1.00 50.56 118 ILE A N 1
ATOM 930 C CA . ILE A 1 118 ? 18.152 6.420 33.333 1.00 50.56 118 ILE A CA 1
ATOM 931 C C . ILE A 1 118 ? 18.995 6.891 34.539 1.00 50.56 118 ILE A C 1
ATOM 933 O O . ILE A 1 118 ? 18.715 7.931 35.127 1.00 50.56 118 ILE A O 1
ATOM 937 N N . LEU A 1 119 ? 20.092 6.199 34.868 1.00 49.41 119 LEU A N 1
ATOM 938 C CA . LEU A 1 119 ? 20.992 6.558 35.977 1.00 49.41 119 LEU A CA 1
ATOM 939 C C . LEU A 1 119 ? 22.220 7.393 35.557 1.00 49.41 119 LEU A C 1
ATOM 941 O O . LEU A 1 119 ? 22.968 7.834 36.424 1.00 49.41 119 LEU A O 1
ATOM 945 N N . LYS A 1 120 ? 22.408 7.666 34.256 1.00 50.94 120 LYS A N 1
ATOM 946 C CA . LYS A 1 120 ? 23.456 8.569 33.727 1.00 50.94 120 LYS A CA 1
ATOM 947 C C . LYS A 1 120 ? 22.943 9.908 33.180 1.00 50.94 120 LYS A C 1
ATOM 949 O O . LYS A 1 120 ? 23.758 10.749 32.824 1.00 50.94 120 LYS A O 1
ATOM 954 N N . SER A 1 121 ? 21.624 10.117 33.138 1.00 49.91 121 SER A N 1
ATOM 955 C CA . SER A 1 121 ? 20.994 11.380 32.706 1.00 49.91 121 SER A CA 1
ATOM 956 C C . SER A 1 121 ? 20.500 12.251 33.876 1.00 49.91 121 SER A C 1
ATOM 958 O O . SER A 1 121 ? 19.759 13.209 33.659 1.00 49.91 121 SER A O 1
ATOM 960 N N . SER A 1 122 ? 20.910 11.923 35.103 1.00 52.38 122 SER A N 1
ATOM 961 C CA . SER A 1 122 ? 20.693 12.729 36.310 1.00 52.38 122 SER A CA 1
ATOM 962 C C . SER A 1 122 ? 22.058 13.120 36.876 1.00 52.38 122 SER A C 1
ATOM 964 O O . SER A 1 122 ? 22.530 12.529 37.846 1.00 52.38 122 SER A O 1
ATOM 966 N N . GLY A 1 123 ? 22.718 14.055 36.197 1.00 46.41 123 GLY A N 1
ATOM 967 C CA . GLY A 1 123 ? 23.972 14.692 36.590 1.00 46.41 123 GLY A CA 1
ATOM 968 C C . GLY A 1 123 ? 24.022 16.084 35.995 1.00 46.41 123 GLY A C 1
ATOM 969 O O . GLY A 1 123 ? 23.782 16.177 34.771 1.00 46.41 123 GLY A O 1
#

Secondary structure (DSSP, 8-state):
-----------HHHHHHHHS--S-HHHHHHHHHHHHHHHHSTTS-HHHHH-SHHHHHHHHHHHT-TT--HHHHHHHHHHHHHHHHHTTTTS-S-----------TTHHHHHHHTTSSSSSS--

Sequence (123 aa):
MHTQSERDHAGWQDAEAAAASIPNKRLQRRLRRLLEQLSSAPGKPVPAACGDWAATKAAYRFFDNPRVTEHGVLSGHFAATASRFKGRHQISKEAPANKEWHTSRIYAIIRYGTFMDILKSSG